Protein AF-A0A953NAJ1-F1 (afdb_monomer_lite)

Foldseek 3Di:
DDDDDDDDDDDDPDDDDDPDDDPPDDDPDPDDALVVQLVVLVVVLVVLLVDPLLVVLNVLHHSQLVPGDPCSLPFQDAADPSNLRSLVVSCVSNVVSVLSNLVSQLRPDVLSVVLSVCCVPPLVVQLVVLSVCRSVRVGGSNVSSVSSNVSVVVSVVSSVVSVVVVD

Sequence (167 aa):
MRALAILLVMLLSACAVPPGGSILNPAPAEEPSPLEAVIAVSKKIKSLCIEPEYATYFAKTFCTPSELSLAMMSDRTKITQAQKNALNAWAQAYDKLANEMNEALALTSAANKQMADYNKLVAFPAAQKNRLDLYQGNITWGVYNRKRKEISDGMAAESRRVVQQKI

Radius of gyration: 26.87 Å; chains: 1; bounding box: 98×52×50 Å

Structure (mmCIF, N/CA/C/O backbone):
data_AF-A0A953NAJ1-F1
#
_entry.id   AF-A0A953NAJ1-F1
#
loop_
_atom_site.group_PDB
_atom_site.id
_atom_site.type_symbol
_atom_site.label_atom_id
_atom_site.label_alt_id
_atom_site.label_comp_id
_atom_site.label_asym_id
_atom_site.label_entity_id
_atom_site.label_seq_id
_atom_site.pdbx_PDB_ins_code
_atom_site.Cartn_x
_atom_site.Cartn_y
_atom_site.Cartn_z
_atom_site.occupancy
_atom_site.B_iso_or_equiv
_atom_site.auth_seq_id
_atom_site.auth_comp_id
_atom_site.auth_asym_id
_atom_site.auth_atom_id
_atom_site.pdbx_PDB_model_num
ATOM 1 N N . MET A 1 1 ? 81.089 28.245 -14.271 1.00 33.59 1 MET A N 1
ATOM 2 C CA . MET A 1 1 ? 80.198 29.429 -14.248 1.00 33.59 1 MET A CA 1
ATOM 3 C C . MET A 1 1 ? 78.884 28.982 -14.879 1.00 33.59 1 MET A C 1
ATOM 5 O O . MET A 1 1 ? 78.948 28.454 -15.974 1.00 33.59 1 MET A O 1
ATOM 9 N N . ARG A 1 2 ? 77.819 28.765 -14.085 1.00 38.59 2 ARG A N 1
ATOM 10 C CA . ARG A 1 2 ? 76.663 29.684 -13.889 1.00 38.59 2 ARG A CA 1
ATOM 11 C C . ARG A 1 2 ? 76.023 30.067 -15.245 1.00 38.59 2 ARG A C 1
ATOM 13 O O . ARG A 1 2 ? 76.745 30.557 -16.093 1.00 38.59 2 ARG A O 1
ATOM 20 N N . ALA A 1 3 ? 74.729 29.892 -15.516 1.00 36.50 3 ALA A N 1
ATOM 21 C CA . ALA A 1 3 ? 73.576 30.052 -14.635 1.00 36.50 3 ALA A CA 1
ATOM 22 C C . ALA A 1 3 ? 72.308 29.338 -15.164 1.00 36.50 3 ALA A C 1
ATOM 24 O O . ALA A 1 3 ? 72.124 29.185 -16.368 1.00 36.50 3 ALA A O 1
ATOM 25 N N . LEU A 1 4 ? 71.430 28.972 -14.222 1.00 43.03 4 LEU A N 1
ATOM 26 C CA . LEU A 1 4 ? 69.983 28.806 -14.397 1.00 43.03 4 LEU A CA 1
ATOM 27 C C . LEU A 1 4 ? 69.334 30.165 -14.720 1.00 43.03 4 LEU A C 1
ATOM 29 O O . LEU A 1 4 ? 69.661 31.149 -14.058 1.00 43.03 4 LEU A O 1
ATOM 33 N N . ALA A 1 5 ? 68.326 30.181 -15.594 1.00 38.62 5 ALA A N 1
ATOM 34 C CA . ALA A 1 5 ? 67.227 31.144 -15.522 1.00 38.62 5 ALA A CA 1
ATOM 35 C C . ALA A 1 5 ? 65.958 30.546 -16.146 1.00 38.62 5 ALA A C 1
ATOM 37 O O . ALA A 1 5 ? 65.919 30.175 -17.315 1.00 38.62 5 ALA A O 1
ATOM 38 N N . ILE A 1 6 ? 64.946 30.429 -15.293 1.00 46.72 6 ILE A N 1
ATOM 39 C CA . ILE A 1 6 ? 63.582 29.969 -15.535 1.00 46.72 6 ILE A CA 1
ATOM 40 C C . ILE A 1 6 ? 62.850 31.006 -16.395 1.00 46.72 6 ILE A C 1
ATOM 42 O O . ILE A 1 6 ? 62.915 32.194 -16.086 1.00 46.72 6 ILE A O 1
ATOM 46 N N . LEU A 1 7 ? 62.085 30.567 -17.398 1.00 40.28 7 LEU A N 1
ATOM 47 C CA . LEU A 1 7 ? 61.014 31.387 -17.965 1.00 40.28 7 LEU A CA 1
ATOM 48 C C . LEU A 1 7 ? 59.705 30.597 -17.986 1.00 40.28 7 LEU A C 1
ATOM 50 O O . LEU A 1 7 ? 59.475 29.710 -18.803 1.00 40.28 7 LEU A O 1
ATOM 54 N N . LEU A 1 8 ? 58.877 30.939 -17.003 1.00 42.06 8 LEU A N 1
ATOM 55 C CA . LEU A 1 8 ? 57.483 30.569 -16.846 1.00 42.06 8 LEU A CA 1
ATOM 56 C C . LEU A 1 8 ? 56.671 31.387 -17.866 1.00 42.06 8 LEU A C 1
ATOM 58 O O . LEU A 1 8 ? 56.569 32.604 -17.721 1.00 42.06 8 LEU A O 1
ATOM 62 N N . VAL A 1 9 ? 56.104 30.751 -18.892 1.00 46.50 9 VAL A N 1
ATOM 63 C CA . VAL A 1 9 ? 55.127 31.397 -19.783 1.00 46.50 9 VAL A CA 1
ATOM 64 C C . VAL A 1 9 ? 53.748 30.846 -19.448 1.00 46.50 9 VAL A C 1
ATOM 66 O O . VAL A 1 9 ? 53.423 29.699 -19.744 1.00 46.50 9 VAL A O 1
ATOM 69 N N . MET A 1 10 ? 52.950 31.687 -18.793 1.00 44.69 10 MET A N 1
ATOM 70 C CA . MET A 1 10 ? 51.521 31.483 -18.595 1.00 44.69 10 MET A CA 1
ATOM 71 C C . MET A 1 10 ? 50.803 31.600 -19.942 1.00 44.69 10 MET A C 1
ATOM 73 O O . MET A 1 10 ? 50.678 32.697 -20.484 1.00 44.69 10 MET A O 1
ATOM 77 N N . LEU A 1 11 ? 50.307 30.482 -20.473 1.00 45.09 11 LEU A N 1
ATOM 78 C CA . LEU A 1 11 ? 49.352 30.483 -21.580 1.00 45.09 11 LEU A CA 1
ATOM 79 C C . LEU A 1 11 ? 47.933 30.407 -21.010 1.00 45.09 11 LEU A C 1
ATOM 81 O O . LEU A 1 11 ? 47.400 29.337 -20.723 1.00 45.09 11 LEU A O 1
ATOM 85 N N . LEU A 1 12 ? 47.340 31.590 -20.848 1.00 44.00 12 LEU A N 1
ATOM 86 C CA . LEU A 1 12 ? 45.901 31.798 -20.715 1.00 44.00 12 LEU A CA 1
ATOM 87 C C . LEU A 1 12 ? 45.205 31.226 -21.958 1.00 44.00 12 LEU A C 1
ATOM 89 O O . LEU A 1 12 ? 45.172 31.864 -23.008 1.00 44.00 12 LEU A O 1
ATOM 93 N N . SER A 1 13 ? 44.642 30.025 -21.844 1.00 47.69 13 SER A N 1
ATOM 94 C CA . SER A 1 13 ? 43.703 29.510 -22.842 1.00 47.69 13 SER A CA 1
ATOM 95 C C . SER A 1 13 ? 42.330 30.103 -22.548 1.00 47.69 13 SER A C 1
ATOM 97 O O . SER A 1 13 ? 41.548 29.561 -21.771 1.00 47.69 13 SER A O 1
ATOM 99 N N . ALA A 1 14 ? 42.079 31.276 -23.126 1.00 44.44 14 ALA A N 1
ATOM 100 C CA . ALA A 1 14 ? 40.758 31.873 -23.194 1.00 44.44 14 ALA A CA 1
ATOM 101 C C . ALA A 1 14 ? 39.839 30.964 -24.026 1.00 44.44 14 ALA A C 1
ATOM 103 O O . ALA A 1 14 ? 40.134 30.666 -25.184 1.00 44.44 14 ALA A O 1
ATOM 104 N N . CYS A 1 15 ? 38.720 30.532 -23.445 1.00 48.09 15 CYS A N 1
ATOM 105 C CA . CYS A 1 15 ? 37.629 29.932 -24.201 1.00 48.09 15 CYS A CA 1
ATOM 106 C C . CYS A 1 15 ? 37.107 30.972 -25.202 1.00 48.09 15 CYS A C 1
ATOM 108 O O . CYS A 1 15 ? 36.565 32.004 -24.807 1.00 48.09 15 CYS A O 1
ATOM 110 N N . ALA A 1 16 ? 37.278 30.710 -26.495 1.00 47.09 16 ALA A N 1
ATOM 111 C CA . ALA A 1 16 ? 36.644 31.486 -27.547 1.00 47.09 16 ALA A CA 1
ATOM 112 C C . ALA A 1 16 ? 35.123 31.255 -27.491 1.00 47.09 16 ALA A C 1
ATOM 114 O O . ALA A 1 16 ? 34.643 30.170 -27.813 1.00 47.09 16 ALA A O 1
ATOM 115 N N . VAL A 1 17 ? 34.368 32.269 -27.065 1.00 47.97 17 VAL A N 1
ATOM 116 C CA . VAL A 1 17 ? 32.907 32.308 -27.209 1.00 47.97 17 VAL A CA 1
ATOM 117 C C . VAL A 1 17 ? 32.599 32.909 -28.586 1.00 47.97 17 VAL A C 1
ATOM 119 O O . VAL A 1 17 ? 33.013 34.041 -28.844 1.00 47.97 17 VAL A O 1
ATOM 122 N N . PRO A 1 18 ? 31.906 32.197 -29.492 1.00 46.81 18 PRO A N 1
ATOM 123 C CA . PRO A 1 18 ? 31.464 32.781 -30.752 1.00 46.81 18 PRO A CA 1
ATOM 124 C C . PRO A 1 18 ? 30.383 33.851 -30.495 1.00 46.81 18 PRO A C 1
ATOM 126 O O . PRO A 1 18 ? 29.495 33.639 -29.663 1.00 46.81 18 PRO A O 1
ATOM 129 N N . PRO A 1 19 ? 30.412 34.999 -31.195 1.00 47.06 19 PRO A N 1
ATOM 130 C CA . PRO A 1 19 ? 29.395 36.031 -31.045 1.00 47.06 19 PRO A CA 1
ATOM 131 C C . PRO A 1 19 ? 28.128 35.600 -31.795 1.00 47.06 19 PRO A C 1
ATOM 133 O O . PRO A 1 19 ? 28.117 35.569 -33.023 1.00 47.06 19 PRO A O 1
ATOM 136 N N . GLY A 1 20 ? 27.060 35.245 -31.072 1.00 49.03 20 GLY A N 1
ATOM 137 C CA . GLY A 1 20 ? 25.766 34.975 -31.717 1.00 49.03 20 GLY A CA 1
ATOM 138 C C . GLY A 1 20 ? 24.712 34.161 -30.960 1.00 49.03 20 GLY A C 1
ATOM 139 O O . GLY A 1 20 ? 23.714 33.800 -31.572 1.00 49.03 20 GLY A O 1
ATOM 140 N N . GLY A 1 21 ? 24.880 33.852 -29.670 1.00 41.97 21 GLY A N 1
ATOM 141 C CA . GLY A 1 21 ? 23.862 33.136 -28.888 1.00 41.97 21 GLY A CA 1
ATOM 142 C C . GLY A 1 21 ? 23.127 34.055 -27.916 1.00 41.97 21 GLY A C 1
ATOM 143 O O . GLY A 1 21 ? 23.720 34.509 -26.941 1.00 41.97 21 GLY A O 1
ATOM 144 N N . SER A 1 22 ? 21.844 34.322 -28.160 1.00 43.16 22 SER A N 1
ATOM 145 C CA . SER A 1 22 ? 20.950 35.001 -27.213 1.00 43.16 22 SER A CA 1
ATOM 146 C C . SER A 1 22 ? 20.992 34.351 -25.824 1.00 43.16 22 SER A C 1
ATOM 148 O O . SER A 1 22 ? 20.668 33.175 -25.675 1.00 43.16 22 SER A O 1
ATOM 150 N N . ILE A 1 23 ? 21.309 35.137 -24.790 1.00 54.09 23 ILE A N 1
ATOM 151 C CA . ILE A 1 23 ? 21.269 34.752 -23.363 1.00 54.09 23 ILE A CA 1
ATOM 152 C C . ILE A 1 23 ? 19.824 34.829 -22.828 1.00 54.09 23 ILE A C 1
ATOM 154 O O . ILE A 1 23 ? 19.558 35.417 -21.787 1.00 54.09 23 ILE A O 1
ATOM 158 N N . LEU A 1 24 ? 18.850 34.308 -23.574 1.00 54.28 24 LEU A N 1
ATOM 159 C CA . LEU A 1 24 ? 17.436 34.340 -23.191 1.00 54.28 24 LEU A CA 1
ATOM 160 C C . LEU A 1 24 ? 16.720 33.102 -23.726 1.00 54.28 24 LEU A C 1
ATOM 162 O O . LEU A 1 24 ? 15.865 33.199 -24.594 1.00 54.28 24 LEU A O 1
ATOM 166 N N . ASN A 1 25 ? 17.113 31.935 -23.227 1.00 51.88 25 ASN A N 1
ATOM 167 C CA . ASN A 1 25 ? 16.213 30.804 -23.035 1.00 51.88 25 ASN A CA 1
ATOM 168 C C . ASN A 1 25 ? 16.867 29.875 -22.003 1.00 51.88 25 ASN A C 1
ATOM 170 O O . ASN A 1 25 ? 17.962 29.374 -22.271 1.00 51.88 25 ASN A O 1
ATOM 174 N N . PRO A 1 26 ? 16.258 29.644 -20.824 1.00 55.09 26 PRO A N 1
ATOM 175 C CA . PRO A 1 26 ? 16.651 28.492 -20.030 1.00 55.09 26 PRO A CA 1
ATOM 176 C C . PRO A 1 26 ? 16.470 27.255 -20.912 1.00 55.09 26 PRO A C 1
ATOM 178 O O . PRO A 1 26 ? 15.460 27.138 -21.612 1.00 55.09 26 PRO A O 1
ATOM 181 N N . ALA A 1 27 ? 17.467 26.367 -20.924 1.00 53.66 27 ALA A N 1
ATOM 182 C CA . ALA A 1 27 ? 17.328 25.066 -21.565 1.00 53.66 27 ALA A CA 1
ATOM 183 C C . ALA A 1 27 ? 16.002 24.429 -21.100 1.00 53.66 27 ALA A C 1
ATOM 185 O O . ALA A 1 27 ? 15.664 24.580 -19.917 1.00 53.66 27 ALA A O 1
ATOM 186 N N . PRO A 1 28 ? 15.232 23.768 -21.986 1.00 56.59 28 PRO A N 1
ATOM 187 C CA . PRO A 1 28 ? 14.062 23.013 -21.557 1.00 56.59 28 PRO A CA 1
ATOM 188 C C . PRO A 1 28 ? 14.491 22.111 -20.404 1.00 56.59 28 PRO A C 1
ATOM 190 O O . PRO A 1 28 ? 15.514 21.437 -20.520 1.00 56.59 28 PRO A O 1
ATOM 193 N N . ALA A 1 29 ? 13.776 22.156 -19.279 1.00 62.38 29 ALA A N 1
ATOM 194 C CA . ALA A 1 29 ? 14.059 21.247 -18.179 1.00 62.38 29 ALA A CA 1
ATOM 195 C C . ALA A 1 29 ? 14.003 19.820 -18.742 1.00 62.38 29 ALA A C 1
ATOM 197 O O . ALA A 1 29 ? 12.959 19.418 -19.257 1.00 62.38 29 ALA A O 1
ATOM 198 N N . GLU A 1 30 ? 15.129 19.100 -18.726 1.00 69.19 30 GLU A N 1
ATOM 199 C CA . GLU A 1 30 ? 15.146 17.698 -19.137 1.00 69.19 30 GLU A CA 1
ATOM 200 C C . GLU A 1 30 ? 14.135 16.940 -18.273 1.00 69.19 30 GLU A C 1
ATOM 202 O O . GLU A 1 30 ? 14.127 17.077 -17.044 1.00 69.19 30 GLU A O 1
ATOM 207 N N . GLU A 1 31 ? 13.238 16.184 -18.910 1.00 75.44 31 GLU A N 1
ATOM 208 C CA . GLU A 1 31 ? 12.327 15.328 -18.159 1.00 75.44 31 GLU A CA 1
ATOM 209 C C . GLU A 1 31 ? 13.139 14.289 -17.370 1.00 75.44 31 GLU A C 1
ATOM 211 O O . GLU A 1 31 ? 14.114 13.744 -17.898 1.00 75.44 31 GLU A O 1
ATOM 216 N N . PRO A 1 32 ? 12.767 14.003 -16.109 1.00 83.00 32 PRO A N 1
ATOM 217 C CA . PRO A 1 32 ? 13.502 13.051 -15.289 1.00 83.00 32 PRO A CA 1
ATOM 218 C C . PRO A 1 32 ? 13.511 11.672 -15.952 1.00 83.00 32 PRO A C 1
ATOM 220 O O . PRO A 1 32 ? 12.500 11.225 -16.501 1.00 83.00 32 PRO A O 1
ATOM 223 N N . SER A 1 33 ? 14.629 10.952 -15.844 1.00 93.44 33 SER A N 1
ATOM 224 C CA . SER A 1 33 ? 14.690 9.569 -16.314 1.00 93.44 33 SER A CA 1
ATOM 225 C C . SER A 1 33 ? 13.635 8.706 -15.601 1.00 93.44 33 SER A C 1
ATOM 227 O O . SER A 1 33 ? 13.264 8.988 -14.454 1.00 93.44 33 SER A O 1
ATOM 229 N N . PRO A 1 34 ? 13.178 7.592 -16.203 1.00 94.19 34 PRO A N 1
ATOM 230 C CA . PRO A 1 34 ? 12.209 6.711 -15.551 1.00 94.19 34 PRO A CA 1
ATOM 231 C C . PRO A 1 34 ? 12.626 6.233 -14.153 1.00 94.19 34 PRO A C 1
ATOM 233 O O . PRO A 1 34 ? 11.789 6.093 -13.262 1.00 94.19 34 PRO A O 1
ATOM 236 N N . LEU A 1 35 ? 13.927 6.012 -13.930 1.00 94.31 35 LEU A N 1
ATOM 237 C CA . LEU A 1 35 ? 14.447 5.624 -12.619 1.00 94.31 35 LEU A CA 1
ATOM 238 C C . LEU A 1 35 ? 14.352 6.772 -11.602 1.00 94.31 35 LEU A C 1
ATOM 240 O O . LEU A 1 35 ? 13.956 6.550 -10.457 1.00 94.31 35 LEU A O 1
ATOM 244 N N . GLU A 1 36 ? 14.682 7.998 -12.007 1.00 96.06 36 GLU A N 1
ATOM 245 C CA . GLU A 1 36 ? 14.533 9.181 -11.155 1.00 96.06 36 GLU A CA 1
ATOM 246 C C . GLU A 1 36 ? 13.064 9.448 -10.824 1.00 96.06 36 GLU A C 1
ATOM 248 O O . GLU A 1 36 ? 12.750 9.755 -9.672 1.00 96.06 36 GLU A O 1
ATOM 253 N N . ALA A 1 37 ? 12.158 9.240 -11.784 1.00 95.88 37 ALA A N 1
ATOM 254 C CA . ALA A 1 37 ? 10.719 9.317 -11.561 1.00 95.88 37 ALA A CA 1
ATOM 255 C C . ALA A 1 37 ? 10.257 8.295 -10.506 1.00 95.88 37 ALA A C 1
ATOM 257 O O . ALA A 1 37 ? 9.594 8.672 -9.537 1.00 95.88 37 ALA A O 1
ATOM 258 N N . VAL A 1 38 ? 10.684 7.029 -10.609 1.00 96.75 38 VAL A N 1
ATOM 259 C CA . VAL A 1 38 ? 10.420 5.994 -9.588 1.00 96.75 38 VAL A CA 1
ATOM 260 C C . VAL A 1 38 ? 10.922 6.433 -8.207 1.00 96.75 38 VAL A C 1
ATOM 262 O O . VAL A 1 38 ? 10.188 6.359 -7.218 1.00 96.75 38 VAL A O 1
ATOM 265 N N . ILE A 1 39 ? 12.156 6.933 -8.110 1.00 96.81 39 ILE A N 1
ATOM 266 C CA . ILE A 1 39 ? 12.738 7.381 -6.834 1.00 96.81 39 ILE A CA 1
ATOM 267 C C . ILE A 1 39 ? 11.950 8.563 -6.254 1.00 96.81 39 ILE A C 1
ATOM 269 O O . ILE A 1 39 ? 11.658 8.584 -5.054 1.00 96.81 39 ILE A O 1
ATOM 273 N N . ALA A 1 40 ? 11.587 9.541 -7.084 1.00 96.81 40 ALA A N 1
ATOM 274 C CA . ALA A 1 40 ? 10.839 10.719 -6.667 1.00 96.81 40 ALA A CA 1
ATOM 275 C C . ALA A 1 40 ? 9.438 10.349 -6.162 1.00 96.81 40 ALA A C 1
ATOM 277 O O . ALA A 1 40 ? 9.044 10.771 -5.072 1.00 96.81 40 ALA A O 1
ATOM 278 N N . VAL A 1 41 ? 8.705 9.513 -6.900 1.00 96.94 41 VAL A N 1
ATOM 279 C CA . VAL A 1 41 ? 7.367 9.063 -6.496 1.00 96.94 41 VAL A CA 1
ATOM 280 C C . VAL A 1 41 ? 7.435 8.187 -5.240 1.00 96.94 41 VAL A C 1
ATOM 282 O O . VAL A 1 41 ? 6.605 8.341 -4.347 1.00 96.94 41 VAL A O 1
ATOM 285 N N . SER A 1 42 ? 8.468 7.347 -5.090 1.00 95.81 42 SER A N 1
ATOM 286 C CA . SER A 1 42 ? 8.695 6.555 -3.866 1.00 95.81 42 SER A CA 1
ATOM 287 C C . SER A 1 42 ? 8.793 7.445 -2.625 1.00 95.81 42 SER A C 1
ATOM 289 O O . SER A 1 42 ? 8.179 7.159 -1.595 1.00 95.81 42 SER A O 1
ATOM 291 N N . LYS A 1 43 ? 9.528 8.562 -2.724 1.00 96.75 43 LYS A N 1
ATOM 292 C CA . LYS A 1 43 ? 9.650 9.542 -1.634 1.00 96.75 43 LYS A CA 1
ATOM 293 C C . LYS A 1 43 ? 8.307 10.194 -1.304 1.00 96.75 43 LYS A C 1
ATOM 295 O O . LYS A 1 43 ? 7.975 10.278 -0.125 1.00 96.75 43 LYS A O 1
ATOM 300 N N . LYS A 1 44 ? 7.520 10.581 -2.316 1.00 97.31 44 LYS A N 1
ATOM 301 C CA . LYS A 1 44 ? 6.169 11.145 -2.122 1.00 97.31 44 LYS A CA 1
ATOM 302 C C . LYS A 1 44 ? 5.230 10.153 -1.428 1.00 97.31 44 LYS A C 1
ATOM 304 O O . LYS A 1 44 ? 4.528 10.512 -0.494 1.00 97.31 44 LYS A O 1
ATOM 309 N N . ILE A 1 45 ? 5.244 8.882 -1.833 1.00 95.81 45 ILE A N 1
ATOM 310 C CA . ILE A 1 45 ? 4.429 7.843 -1.183 1.00 95.81 45 ILE A CA 1
ATOM 311 C C . ILE A 1 45 ? 4.816 7.693 0.292 1.00 95.81 45 ILE A C 1
ATOM 313 O O . ILE A 1 45 ? 3.941 7.602 1.151 1.00 95.81 45 ILE A O 1
ATOM 317 N N . LYS A 1 46 ? 6.120 7.686 0.597 1.00 94.62 46 LYS A N 1
ATOM 318 C CA . LYS A 1 46 ? 6.605 7.606 1.981 1.00 94.62 46 LYS A CA 1
ATOM 319 C C . LYS A 1 46 ? 6.212 8.831 2.804 1.00 94.62 46 LYS A C 1
ATOM 321 O O . LYS A 1 46 ? 5.878 8.663 3.973 1.00 94.62 46 LYS A O 1
ATOM 326 N N . SER A 1 47 ? 6.222 10.031 2.218 1.00 96.50 47 SER A N 1
ATOM 327 C CA . SER A 1 47 ? 5.839 11.247 2.942 1.00 96.50 47 SER A CA 1
ATOM 328 C C . SER A 1 47 ? 4.358 11.257 3.310 1.00 96.50 47 SER A C 1
ATOM 330 O O . SER A 1 47 ? 4.043 11.664 4.421 1.00 96.50 47 SER A O 1
ATOM 332 N N . LEU A 1 48 ? 3.467 10.694 2.475 1.00 95.94 48 LEU A N 1
ATOM 333 C CA . LEU A 1 48 ? 2.050 10.543 2.844 1.00 95.94 48 LEU A CA 1
ATOM 334 C C . LEU A 1 48 ? 1.885 9.849 4.203 1.00 95.94 48 LEU A C 1
ATOM 336 O O . LEU A 1 48 ? 0.983 10.168 4.961 1.00 95.94 48 LEU A O 1
ATOM 340 N N . CYS A 1 49 ? 2.759 8.910 4.555 1.00 94.94 49 CYS A N 1
ATOM 341 C CA . CYS A 1 49 ? 2.610 8.151 5.791 1.00 94.94 49 CYS A CA 1
ATOM 342 C C . CYS A 1 49 ? 2.837 8.948 7.085 1.00 94.94 49 CYS A C 1
ATOM 344 O O . CYS A 1 49 ? 2.479 8.460 8.156 1.00 94.94 49 CYS A O 1
ATOM 346 N N . ILE A 1 50 ? 3.426 10.142 6.997 1.00 96.12 50 ILE A N 1
ATOM 347 C CA . ILE A 1 50 ? 3.698 11.017 8.146 1.00 96.12 50 ILE A CA 1
ATOM 348 C C . ILE A 1 50 ? 2.848 12.292 8.135 1.00 96.12 50 ILE A C 1
ATOM 350 O O . ILE A 1 50 ? 2.985 13.117 9.036 1.00 96.12 50 ILE A O 1
ATOM 354 N N . GLU A 1 51 ? 1.967 12.455 7.144 1.00 97.69 51 GLU A N 1
ATOM 355 C CA . GLU A 1 51 ? 1.100 13.628 7.057 1.00 97.69 51 GLU A CA 1
ATOM 356 C C . GLU A 1 51 ? 0.091 13.652 8.220 1.00 97.69 51 GLU A C 1
ATOM 358 O O . GLU A 1 51 ? -0.606 12.652 8.451 1.00 97.69 51 GLU A O 1
ATOM 363 N N . PRO A 1 52 ? -0.051 14.785 8.941 1.00 97.31 52 PRO A N 1
ATOM 364 C CA . PRO A 1 52 ? -0.965 14.892 10.080 1.00 97.31 52 PRO A CA 1
ATOM 365 C C . PRO A 1 52 ? -2.419 14.546 9.738 1.00 97.31 52 PRO A C 1
ATOM 367 O O . PRO A 1 52 ? -3.127 13.967 10.563 1.00 97.31 52 PRO A O 1
ATOM 370 N N . GLU A 1 53 ? -2.850 14.843 8.509 1.00 97.44 53 GLU A N 1
ATOM 371 C CA . GLU A 1 53 ? -4.193 14.536 8.002 1.00 97.44 53 GLU A CA 1
ATOM 372 C C . GLU A 1 53 ? -4.516 13.031 8.065 1.00 97.44 53 GLU A C 1
ATOM 374 O O . GLU A 1 53 ? -5.660 12.638 8.308 1.00 97.44 53 GLU A O 1
ATOM 379 N N . TYR A 1 54 ? -3.506 12.167 7.915 1.00 98.19 54 TYR A N 1
ATOM 380 C CA . TYR A 1 54 ? -3.680 10.713 7.872 1.00 98.19 54 TYR A CA 1
ATOM 381 C C . TYR A 1 54 ? -3.262 10.020 9.174 1.00 98.19 54 TYR A C 1
ATOM 383 O O . TYR A 1 54 ? -3.339 8.792 9.278 1.00 98.19 54 TYR A O 1
ATOM 391 N N . ALA A 1 55 ? -2.865 10.783 10.198 1.00 97.56 55 ALA A N 1
ATOM 392 C CA . ALA A 1 55 ? -2.305 10.250 11.440 1.00 97.56 55 ALA A CA 1
ATOM 393 C C . ALA A 1 55 ? -3.234 9.240 12.136 1.00 97.56 55 ALA A C 1
ATOM 395 O O . ALA A 1 55 ? -2.781 8.210 12.631 1.00 97.56 55 ALA A O 1
ATOM 396 N N . THR A 1 56 ? -4.550 9.476 12.133 1.00 97.62 56 THR A N 1
ATOM 397 C CA . THR A 1 56 ? -5.512 8.555 12.770 1.00 97.62 56 THR A CA 1
ATOM 398 C C . THR A 1 56 ? -5.637 7.212 12.046 1.00 97.62 56 THR A C 1
ATOM 400 O O . THR A 1 56 ? -5.922 6.201 12.690 1.00 97.62 56 THR A O 1
ATOM 403 N N . TYR A 1 57 ? -5.394 7.178 10.732 1.00 98.12 57 TYR A N 1
ATOM 404 C CA . TYR A 1 57 ? -5.298 5.946 9.950 1.00 98.12 57 TYR A CA 1
ATOM 405 C C . TYR A 1 57 ? -3.982 5.213 10.268 1.00 98.12 57 TYR A C 1
ATOM 407 O O . TYR A 1 57 ? -4.006 4.033 10.624 1.00 98.12 57 TYR A O 1
ATOM 415 N N . PHE A 1 58 ? -2.847 5.921 10.258 1.00 97.81 58 PHE A N 1
ATOM 416 C CA . PHE A 1 58 ? -1.529 5.336 10.550 1.00 97.81 58 PHE A CA 1
ATOM 417 C C . PHE A 1 58 ? -1.295 4.982 12.027 1.00 97.81 58 PHE A C 1
ATOM 419 O O . PHE A 1 58 ? -0.431 4.170 12.343 1.00 97.81 58 PHE A O 1
ATOM 426 N N . ALA A 1 59 ? -2.135 5.454 12.948 1.00 96.38 59 ALA A N 1
ATOM 427 C CA . ALA A 1 59 ? -2.150 4.959 14.325 1.00 96.38 59 ALA A CA 1
ATOM 428 C C . ALA A 1 59 ? -2.504 3.458 14.423 1.00 96.38 59 ALA A C 1
ATOM 430 O O . ALA A 1 59 ? -2.232 2.815 15.436 1.00 96.38 59 ALA A O 1
ATOM 431 N N . LYS A 1 60 ? -3.132 2.887 13.386 1.00 98.19 60 LYS A N 1
ATOM 432 C CA . LYS A 1 60 ? -3.611 1.495 13.363 1.00 98.19 60 LYS A CA 1
ATOM 433 C C . LYS A 1 60 ? -2.798 0.588 12.442 1.00 98.19 60 LYS A C 1
ATOM 435 O O . LYS A 1 60 ? -3.041 -0.620 12.393 1.00 98.19 60 LYS A O 1
ATOM 440 N N . THR A 1 61 ? -1.858 1.156 11.692 1.00 97.94 61 THR A N 1
ATOM 441 C CA . THR A 1 61 ? -1.093 0.425 10.689 1.00 97.94 61 THR A CA 1
ATOM 442 C C . THR A 1 61 ? 0.189 1.156 10.309 1.00 97.94 61 THR A C 1
ATOM 444 O O . THR A 1 61 ? 0.226 2.377 10.287 1.00 97.94 61 THR A O 1
ATOM 447 N N . PHE A 1 62 ? 1.221 0.423 9.893 1.00 96.50 62 PHE A N 1
ATOM 448 C CA . PHE A 1 62 ? 2.441 1.035 9.362 1.00 96.50 62 PHE A CA 1
ATOM 449 C C . PHE A 1 62 ? 2.372 1.345 7.868 1.00 96.50 62 PHE A C 1
ATOM 451 O O . PHE A 1 62 ? 1.549 0.793 7.126 1.00 96.50 62 PHE A O 1
ATOM 458 N N . CYS A 1 63 ? 3.255 2.247 7.433 1.00 94.25 63 CYS A N 1
ATOM 459 C CA . CYS A 1 63 ? 3.442 2.587 6.026 1.00 94.25 63 CYS A CA 1
ATOM 460 C C . CYS A 1 63 ? 3.846 1.344 5.226 1.00 94.25 63 CYS A C 1
ATOM 462 O O . CYS A 1 63 ? 3.175 0.985 4.257 1.00 94.25 63 CYS A O 1
ATOM 464 N N . THR A 1 64 ? 4.866 0.625 5.704 1.00 94.75 64 THR A N 1
ATOM 465 C CA . THR A 1 64 ? 5.368 -0.608 5.096 1.00 94.75 64 THR A CA 1
ATOM 466 C C . THR A 1 64 ? 4.641 -1.828 5.674 1.00 94.75 64 THR A C 1
ATOM 468 O O . THR A 1 64 ? 4.742 -2.088 6.874 1.00 94.75 64 THR A O 1
ATOM 471 N N . PRO A 1 65 ? 3.931 -2.635 4.862 1.00 95.19 65 PRO A N 1
ATOM 472 C CA . PRO A 1 65 ? 3.232 -3.818 5.371 1.00 95.19 65 PRO A CA 1
ATOM 473 C C . PRO A 1 65 ? 4.149 -4.882 5.994 1.00 95.19 65 PRO A C 1
ATOM 475 O O . PRO A 1 65 ? 3.711 -5.622 6.870 1.00 95.19 65 PRO A O 1
ATOM 478 N N . SER A 1 66 ? 5.415 -4.968 5.571 1.00 92.38 66 SER A N 1
ATOM 479 C CA . SER A 1 66 ? 6.387 -5.920 6.129 1.00 92.38 66 SER A CA 1
ATOM 480 C C . SER A 1 66 ? 6.767 -5.625 7.581 1.00 92.38 66 SER A C 1
ATOM 482 O O . SER A 1 66 ? 7.269 -6.512 8.260 1.00 92.38 66 SER A O 1
ATOM 484 N N . GLU A 1 67 ? 6.523 -4.403 8.056 1.00 94.50 67 GLU A N 1
ATOM 485 C CA . GLU A 1 67 ? 6.864 -3.952 9.409 1.00 94.50 67 GLU A CA 1
ATOM 486 C C . GLU A 1 67 ? 5.698 -4.138 10.396 1.00 94.50 67 GLU A C 1
ATOM 488 O O . GLU A 1 67 ? 5.839 -3.853 11.584 1.00 94.50 67 GLU A O 1
ATOM 493 N N . LEU A 1 68 ? 4.530 -4.596 9.925 1.00 97.06 68 LEU A N 1
ATOM 494 C CA . LEU A 1 68 ? 3.336 -4.745 10.755 1.00 97.06 68 LEU A CA 1
ATOM 495 C C . LEU A 1 68 ? 3.591 -5.646 11.967 1.00 97.06 68 LEU A C 1
ATOM 497 O O . LEU A 1 68 ? 3.999 -6.801 11.840 1.00 97.06 68 LEU A O 1
ATOM 501 N N . SER A 1 69 ? 3.275 -5.126 13.154 1.00 97.12 69 SER A N 1
ATOM 502 C CA . SER A 1 69 ? 3.412 -5.871 14.402 1.00 97.12 69 SER A CA 1
ATOM 503 C C . SER A 1 69 ? 2.308 -6.917 14.574 1.00 97.12 69 SER A C 1
ATOM 505 O O . SER A 1 69 ? 1.203 -6.801 14.031 1.00 97.12 69 SER A O 1
ATOM 507 N N . LEU A 1 70 ? 2.573 -7.923 15.413 1.00 97.50 70 LEU A N 1
ATOM 508 C CA . LEU A 1 70 ? 1.571 -8.925 15.781 1.00 97.50 70 LEU A CA 1
ATOM 509 C C . LEU A 1 70 ? 0.328 -8.292 16.426 1.00 97.50 70 LEU A C 1
ATOM 511 O O . LEU A 1 70 ? -0.790 -8.733 16.155 1.00 97.50 70 LEU A O 1
ATOM 515 N N . ALA A 1 71 ? 0.509 -7.241 17.232 1.00 98.12 71 ALA A N 1
ATOM 516 C CA . ALA A 1 71 ? -0.593 -6.508 17.849 1.00 98.12 71 ALA A CA 1
ATOM 517 C C . ALA A 1 71 ? -1.502 -5.866 16.788 1.00 98.12 71 ALA A C 1
ATOM 519 O O . ALA A 1 71 ? -2.713 -6.070 16.814 1.00 98.12 71 ALA A O 1
ATOM 520 N N . MET A 1 72 ? -0.921 -5.181 15.795 1.00 98.38 72 MET A N 1
ATOM 521 C CA . MET A 1 72 ? -1.674 -4.586 14.681 1.00 98.38 72 MET A CA 1
ATOM 522 C C . MET A 1 72 ? -2.391 -5.638 13.831 1.00 98.38 72 MET A C 1
ATOM 524 O O . MET A 1 72 ? -3.513 -5.414 13.379 1.00 98.38 72 MET A O 1
ATOM 528 N N . MET A 1 73 ? -1.765 -6.796 13.615 1.00 98.44 73 MET A N 1
ATOM 529 C CA . MET A 1 73 ? -2.368 -7.911 12.878 1.00 98.44 73 MET A CA 1
ATOM 530 C C . MET A 1 73 ? -3.431 -8.670 13.680 1.00 98.44 73 MET A C 1
ATOM 532 O O . MET A 1 73 ? -4.233 -9.387 13.084 1.00 98.44 73 MET A O 1
ATOM 536 N N . SER A 1 74 ? -3.479 -8.508 15.003 1.00 98.50 74 SER A N 1
ATOM 537 C CA . SER A 1 74 ? -4.463 -9.153 15.888 1.00 98.50 74 SER A CA 1
ATOM 538 C C . SER A 1 74 ? -5.592 -8.215 16.312 1.00 98.50 74 SER A C 1
ATOM 540 O O . SER A 1 74 ? -6.482 -8.615 17.062 1.00 98.50 74 SER A O 1
ATOM 542 N N . ASP A 1 75 ? -5.581 -6.978 15.819 1.00 98.62 75 ASP A N 1
ATOM 543 C CA . ASP A 1 75 ? -6.531 -5.944 16.190 1.00 98.62 75 ASP A CA 1
ATOM 544 C C . ASP A 1 75 ? -7.972 -6.304 15.778 1.00 98.62 75 ASP A C 1
ATOM 546 O O . ASP A 1 75 ? -8.305 -6.507 14.603 1.00 98.62 75 ASP A O 1
ATOM 550 N N . ARG A 1 76 ? -8.858 -6.403 16.769 1.00 98.56 76 ARG A N 1
ATOM 551 C CA . ARG A 1 76 ? -10.268 -6.759 16.563 1.00 98.56 76 ARG A CA 1
ATOM 552 C C . ARG A 1 76 ? -11.178 -5.541 16.431 1.00 98.56 76 ARG A C 1
ATOM 554 O O . ARG A 1 76 ? -12.367 -5.719 16.179 1.00 98.56 76 ARG A O 1
ATOM 561 N N . THR A 1 77 ? -10.663 -4.318 16.569 1.00 98.69 77 THR A N 1
ATOM 562 C CA . THR A 1 77 ? -11.503 -3.124 16.478 1.00 98.69 77 THR A CA 1
ATOM 563 C C . THR A 1 77 ? -11.965 -2.896 15.039 1.00 98.69 77 THR A C 1
ATOM 565 O O . THR A 1 77 ? -11.245 -3.154 14.068 1.00 98.69 77 THR A O 1
ATOM 568 N N . LYS A 1 78 ? -13.189 -2.386 14.897 1.00 98.56 78 LYS A N 1
ATOM 569 C CA . LYS A 1 78 ? -13.710 -1.870 13.627 1.00 98.56 78 LYS A CA 1
ATOM 570 C C . LYS A 1 78 ? -13.175 -0.460 13.370 1.00 98.56 78 LYS A C 1
ATOM 572 O O . LYS A 1 78 ? -12.681 0.195 14.289 1.00 98.56 78 LYS A O 1
ATOM 577 N N . ILE A 1 79 ? -13.239 -0.021 12.114 1.00 98.62 79 ILE A N 1
ATOM 578 C CA . ILE A 1 79 ? -12.837 1.334 11.736 1.00 98.62 79 ILE A CA 1
ATOM 579 C C . ILE A 1 79 ? -13.826 2.363 12.312 1.00 98.62 79 ILE A C 1
ATOM 581 O O . ILE A 1 79 ? -15.040 2.159 12.269 1.00 98.62 79 ILE A O 1
ATOM 585 N N . THR A 1 80 ? -13.318 3.471 12.847 1.00 98.62 80 THR A N 1
ATOM 586 C CA . THR A 1 80 ? -14.140 4.599 13.318 1.00 98.62 80 THR A CA 1
ATOM 587 C C . THR A 1 80 ? -14.412 5.597 12.191 1.00 98.62 80 THR A C 1
ATOM 589 O O . THR A 1 80 ? -13.735 5.581 11.165 1.00 98.62 80 THR A O 1
ATOM 592 N N . GLN A 1 81 ? -15.366 6.518 12.369 1.00 98.44 81 GLN A N 1
ATOM 593 C CA . GLN A 1 81 ? -15.651 7.528 11.341 1.00 98.44 81 GLN A CA 1
ATOM 594 C C . GLN A 1 81 ? -14.443 8.438 11.049 1.00 98.44 81 GLN A C 1
ATOM 596 O O . GLN A 1 81 ? -14.149 8.706 9.888 1.00 98.44 81 GLN A O 1
ATOM 601 N N . ALA A 1 82 ? -13.697 8.852 12.078 1.00 98.19 82 ALA A N 1
ATOM 602 C CA . ALA A 1 82 ? -12.477 9.642 11.898 1.00 98.19 82 ALA A CA 1
ATOM 603 C C . ALA A 1 82 ? -11.428 8.887 11.061 1.00 98.19 82 ALA A C 1
ATOM 605 O O . ALA A 1 82 ? -10.852 9.441 10.128 1.00 98.19 82 ALA A O 1
ATOM 606 N N . GLN A 1 83 ? -11.248 7.591 11.333 1.00 98.75 83 GLN A N 1
ATOM 607 C CA . GLN A 1 83 ? -10.344 6.735 10.566 1.00 98.75 83 GLN A CA 1
ATOM 608 C C . GLN A 1 83 ? -10.822 6.522 9.125 1.00 98.75 83 GLN A C 1
ATOM 610 O O . GLN A 1 83 ? -9.990 6.473 8.226 1.00 98.75 83 GLN A O 1
ATOM 615 N N . LYS A 1 84 ? -12.137 6.411 8.879 1.00 98.69 84 LYS A N 1
ATOM 616 C CA . LYS A 1 84 ? -12.699 6.322 7.518 1.00 98.69 84 LYS A CA 1
ATOM 617 C C . LYS A 1 84 ? -12.366 7.560 6.695 1.00 98.69 84 LYS A C 1
ATOM 619 O O . LYS A 1 84 ? -11.972 7.424 5.540 1.00 98.69 84 LYS A O 1
ATOM 624 N N . ASN A 1 85 ? -12.505 8.744 7.291 1.00 98.38 85 ASN A N 1
ATOM 625 C CA . ASN A 1 85 ? -12.191 10.006 6.626 1.00 98.38 85 ASN A CA 1
ATOM 626 C C . ASN A 1 85 ? -10.699 10.064 6.257 1.00 98.38 85 ASN A C 1
ATOM 628 O O . ASN A 1 85 ? -10.373 10.294 5.095 1.00 98.38 85 ASN A O 1
ATOM 632 N N . ALA A 1 86 ? -9.812 9.746 7.210 1.00 98.56 86 ALA A N 1
ATOM 633 C CA . ALA A 1 86 ? -8.367 9.694 6.979 1.00 98.56 86 ALA A CA 1
ATOM 634 C C . ALA A 1 86 ? -7.965 8.636 5.934 1.00 98.56 86 ALA A C 1
ATOM 636 O O . ALA A 1 86 ? -7.165 8.921 5.047 1.00 98.56 86 ALA A O 1
ATOM 637 N N . LEU A 1 87 ? -8.549 7.432 5.991 1.00 98.50 87 LEU A N 1
ATOM 638 C CA . LEU A 1 87 ? -8.323 6.367 5.009 1.00 98.50 87 LEU A CA 1
ATOM 639 C C . LEU A 1 87 ? -8.732 6.804 3.600 1.00 98.50 87 LEU A C 1
ATOM 641 O O . LEU A 1 87 ? -7.990 6.559 2.655 1.00 98.50 87 LEU A O 1
ATOM 645 N N . ASN A 1 88 ? -9.903 7.425 3.446 1.00 97.94 88 ASN A N 1
ATOM 646 C CA . ASN A 1 88 ? -10.391 7.852 2.138 1.00 97.94 88 ASN A CA 1
ATOM 647 C C . ASN A 1 88 ? -9.505 8.952 1.535 1.00 97.94 88 ASN A C 1
ATOM 649 O O . ASN A 1 88 ? -9.121 8.846 0.372 1.00 97.94 88 ASN A O 1
ATOM 653 N N . ALA A 1 89 ? -9.132 9.960 2.329 1.00 97.94 89 ALA A N 1
ATOM 654 C CA . ALA A 1 89 ? -8.236 11.028 1.886 1.00 97.94 89 ALA A CA 1
ATOM 655 C C . ALA A 1 89 ? -6.853 10.477 1.491 1.00 97.94 89 ALA A C 1
ATOM 657 O O . ALA A 1 89 ? -6.380 10.715 0.378 1.00 97.94 89 ALA A O 1
ATOM 658 N N . TRP A 1 90 ? -6.255 9.636 2.344 1.00 98.25 90 TRP A N 1
ATOM 659 C CA . TRP A 1 90 ? -4.982 8.983 2.040 1.00 98.25 90 TRP A CA 1
ATOM 660 C C . TRP A 1 90 ? -5.063 8.101 0.788 1.00 98.25 90 TRP A C 1
ATOM 662 O O . TRP A 1 90 ? -4.161 8.136 -0.044 1.00 98.25 90 TRP A O 1
ATOM 672 N N . ALA A 1 91 ? -6.132 7.314 0.628 1.00 97.56 91 ALA A N 1
ATOM 673 C CA . ALA A 1 91 ? -6.282 6.412 -0.511 1.00 97.56 91 ALA A CA 1
ATOM 674 C C . ALA A 1 91 ? -6.348 7.1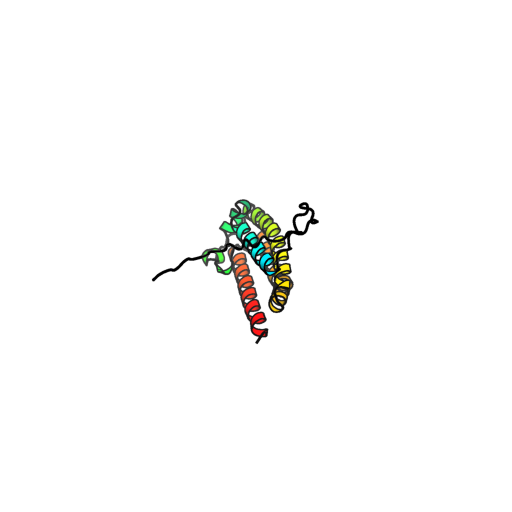69 -1.844 1.00 97.56 91 ALA A C 1
ATOM 676 O O . ALA A 1 91 ? -5.742 6.720 -2.812 1.00 97.56 91 ALA A O 1
ATOM 677 N N . GLN A 1 92 ? -7.015 8.326 -1.893 1.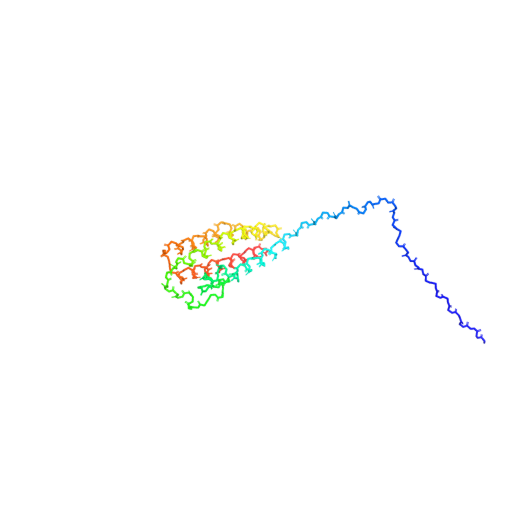00 96.62 92 GLN A N 1
ATOM 678 C CA . GLN A 1 92 ? -7.066 9.162 -3.097 1.00 96.62 92 GLN A CA 1
ATOM 679 C C . GLN A 1 92 ? -5.683 9.715 -3.468 1.00 96.62 92 GLN A C 1
ATOM 681 O O . GLN A 1 92 ? -5.279 9.638 -4.630 1.00 96.62 92 GLN A O 1
ATOM 686 N N . ALA A 1 93 ? -4.933 10.218 -2.483 1.00 97.38 93 ALA A N 1
ATOM 687 C CA . ALA A 1 93 ? -3.572 10.707 -2.698 1.00 97.38 93 ALA A CA 1
ATOM 688 C C . ALA A 1 93 ? -2.615 9.575 -3.111 1.00 97.38 93 ALA A C 1
ATOM 690 O O . ALA A 1 93 ? -1.833 9.717 -4.053 1.00 97.38 93 ALA A O 1
ATOM 691 N N . TYR A 1 94 ? -2.702 8.431 -2.429 1.00 97.50 94 TYR A N 1
ATOM 692 C CA . TYR A 1 94 ? -1.868 7.267 -2.695 1.00 97.50 94 TYR A CA 1
ATOM 693 C C . TYR A 1 94 ? -2.141 6.669 -4.074 1.00 97.50 94 TYR A C 1
ATOM 695 O O . TYR A 1 94 ? -1.186 6.382 -4.783 1.00 97.50 94 TYR A O 1
ATOM 703 N N . ASP A 1 95 ? -3.401 6.498 -4.482 1.00 96.62 95 ASP A N 1
ATOM 704 C CA . ASP A 1 95 ? -3.734 5.817 -5.742 1.00 96.62 95 ASP A CA 1
ATOM 705 C C . ASP A 1 95 ? -3.225 6.587 -6.962 1.00 96.62 95 ASP A C 1
ATOM 707 O O . ASP A 1 95 ? -2.747 5.978 -7.920 1.00 96.62 95 ASP A O 1
ATOM 711 N N . LYS A 1 96 ? -3.227 7.924 -6.898 1.00 96.25 96 LYS A N 1
ATOM 712 C CA . LYS A 1 96 ? -2.592 8.759 -7.921 1.00 96.25 96 LYS A CA 1
ATOM 713 C C . LYS A 1 96 ? -1.090 8.472 -8.020 1.00 96.25 96 LYS A C 1
ATOM 715 O O . LYS A 1 96 ? -0.597 8.146 -9.096 1.00 96.25 96 LYS A O 1
ATOM 720 N N . LEU A 1 97 ? -0.376 8.533 -6.895 1.00 97.50 97 LEU A N 1
ATOM 721 C CA . LEU A 1 97 ? 1.067 8.277 -6.861 1.00 97.50 97 LEU A CA 1
ATOM 722 C C . LEU A 1 97 ? 1.412 6.824 -7.207 1.00 97.50 97 LEU A C 1
ATOM 724 O O . LEU A 1 97 ? 2.447 6.557 -7.805 1.00 97.50 97 LEU A O 1
ATOM 728 N N . ALA A 1 98 ? 0.564 5.871 -6.837 1.00 95.38 98 ALA A N 1
ATOM 729 C CA . ALA A 1 98 ? 0.753 4.463 -7.140 1.00 95.38 98 ALA A CA 1
ATOM 730 C C . ALA A 1 98 ? 0.655 4.205 -8.650 1.00 95.38 98 ALA A C 1
ATOM 732 O O . ALA A 1 98 ? 1.459 3.442 -9.183 1.00 95.38 98 ALA A O 1
ATOM 733 N N . ASN A 1 99 ? -0.264 4.881 -9.347 1.00 96.06 99 ASN A N 1
ATOM 734 C CA . ASN A 1 99 ? -0.339 4.838 -10.807 1.00 96.06 99 ASN A CA 1
ATOM 735 C C . ASN A 1 99 ? 0.900 5.474 -11.453 1.00 96.06 99 ASN A C 1
ATOM 737 O O . ASN A 1 99 ? 1.543 4.814 -12.265 1.00 96.06 99 ASN A O 1
ATOM 741 N N . GLU A 1 100 ? 1.296 6.681 -11.024 1.00 96.44 100 GLU A N 1
ATOM 742 C CA . GLU A 1 100 ? 2.515 7.358 -11.510 1.00 96.44 100 GLU A CA 1
ATOM 743 C C . GLU A 1 100 ? 3.767 6.479 -11.318 1.00 96.44 100 GLU A C 1
ATOM 745 O O . GLU A 1 100 ? 4.584 6.314 -12.225 1.00 96.44 100 GLU A O 1
ATOM 750 N N . MET A 1 101 ? 3.897 5.852 -10.143 1.00 96.38 101 MET A N 1
ATOM 751 C CA . MET A 1 101 ? 4.968 4.903 -9.839 1.00 96.38 101 MET A CA 1
ATOM 752 C C . MET A 1 101 ? 4.966 3.733 -10.822 1.00 96.38 101 MET A C 1
ATOM 754 O O . MET A 1 101 ? 6.020 3.328 -11.304 1.00 96.38 101 MET A O 1
ATOM 758 N N . ASN A 1 102 ? 3.795 3.157 -11.084 1.00 96.38 102 ASN A N 1
ATOM 759 C CA . ASN A 1 102 ? 3.668 1.954 -11.891 1.00 96.38 102 ASN A CA 1
ATOM 760 C C . ASN A 1 102 ? 3.955 2.217 -13.377 1.00 96.38 102 ASN A C 1
ATOM 762 O O . ASN A 1 102 ? 4.578 1.388 -14.039 1.00 96.38 102 ASN A O 1
ATOM 766 N N . GLU A 1 103 ? 3.550 3.384 -13.880 1.00 96.31 103 GLU A N 1
ATOM 767 C CA . GLU A 1 103 ? 3.878 3.861 -15.226 1.00 96.31 103 GLU A CA 1
ATOM 768 C C . GLU A 1 103 ? 5.387 4.069 -15.386 1.00 96.31 103 GLU A C 1
ATOM 770 O O . GLU A 1 103 ? 5.987 3.517 -16.309 1.00 96.31 103 GLU A O 1
ATOM 775 N N . ALA A 1 104 ? 6.025 4.771 -14.443 1.00 96.50 104 ALA A N 1
ATOM 776 C CA . ALA A 1 104 ? 7.471 4.982 -14.460 1.00 96.50 104 ALA A CA 1
ATOM 777 C C . ALA A 1 104 ? 8.247 3.659 -14.334 1.00 96.50 104 ALA A C 1
ATOM 779 O O . ALA A 1 104 ? 9.207 3.421 -15.069 1.00 96.50 104 ALA A O 1
ATOM 780 N N . LEU A 1 105 ? 7.803 2.757 -13.450 1.00 96.56 105 LEU A N 1
ATOM 781 C CA . LEU A 1 105 ? 8.414 1.445 -13.242 1.00 96.56 105 LEU A CA 1
ATOM 782 C C . LEU A 1 105 ? 8.453 0.634 -14.543 1.00 96.56 105 LEU A C 1
ATOM 784 O O . LEU A 1 105 ? 9.492 0.051 -14.861 1.00 96.56 105 LEU A O 1
ATOM 788 N N . ALA A 1 106 ? 7.373 0.646 -15.330 1.00 97.44 106 ALA A N 1
ATOM 789 C CA . ALA A 1 106 ? 7.276 -0.119 -16.573 1.00 97.44 106 ALA A CA 1
ATOM 790 C C . ALA A 1 106 ? 8.328 0.270 -17.628 1.00 97.44 106 ALA A C 1
ATOM 792 O O . ALA A 1 106 ? 8.682 -0.553 -18.472 1.00 97.44 106 ALA A O 1
ATOM 793 N N . LEU A 1 107 ? 8.841 1.501 -17.567 1.00 97.12 107 LEU A N 1
ATOM 794 C CA . LEU A 1 107 ? 9.823 2.043 -18.510 1.00 97.12 107 LEU A CA 1
ATOM 795 C C . LEU A 1 107 ? 11.277 1.711 -18.134 1.00 97.12 107 LEU A C 1
ATOM 797 O O . LEU A 1 107 ? 12.187 1.963 -18.917 1.00 97.12 107 LEU A O 1
ATOM 801 N N . THR A 1 108 ? 11.521 1.141 -16.951 1.00 95.94 108 THR A N 1
ATOM 802 C CA . THR A 1 108 ? 12.891 0.922 -16.446 1.00 95.94 108 THR A CA 1
ATOM 803 C C . THR A 1 108 ? 13.526 -0.396 -16.904 1.00 95.94 108 THR A C 1
ATOM 805 O O . THR A 1 108 ? 14.744 -0.474 -17.030 1.00 95.94 108 THR A O 1
ATOM 808 N N . SER A 1 109 ? 12.742 -1.462 -17.112 1.00 95.25 109 SER A N 1
ATOM 809 C CA . SER A 1 109 ? 13.223 -2.741 -17.663 1.00 95.25 109 SER A CA 1
ATOM 810 C C . SER A 1 109 ? 12.067 -3.677 -18.036 1.00 95.25 109 SER A C 1
ATOM 812 O O . SER A 1 109 ? 10.957 -3.521 -17.536 1.00 95.25 109 SER A O 1
ATOM 814 N N . ALA A 1 110 ? 12.336 -4.725 -18.824 1.00 95.25 110 ALA A N 1
ATOM 815 C CA . ALA A 1 110 ? 11.339 -5.753 -19.151 1.00 95.25 110 ALA A CA 1
ATOM 816 C C . ALA A 1 110 ? 10.758 -6.474 -17.914 1.00 95.25 110 ALA A C 1
ATOM 818 O O . ALA A 1 110 ? 9.553 -6.700 -17.845 1.00 95.25 110 ALA A O 1
ATOM 819 N N . ALA A 1 111 ? 11.581 -6.789 -16.905 1.00 95.50 111 ALA A N 1
ATOM 820 C CA . ALA A 1 111 ? 11.080 -7.377 -15.655 1.00 95.50 111 ALA A CA 1
ATOM 821 C C . ALA A 1 111 ? 10.215 -6.385 -14.866 1.00 95.50 111 ALA A C 1
ATOM 823 O O . ALA A 1 111 ? 9.186 -6.763 -14.316 1.00 95.50 111 ALA A O 1
ATOM 824 N N . ASN A 1 112 ? 10.589 -5.104 -14.854 1.00 96.31 112 ASN A N 1
ATOM 825 C CA . ASN A 1 112 ? 9.792 -4.076 -14.190 1.00 96.31 112 ASN A CA 1
ATOM 826 C C . ASN A 1 112 ? 8.491 -3.769 -14.940 1.00 96.31 112 ASN A C 1
ATOM 828 O O . ASN A 1 112 ? 7.492 -3.455 -14.302 1.00 96.31 112 ASN A O 1
ATOM 832 N N . LYS A 1 113 ? 8.453 -3.953 -16.265 1.00 97.25 113 LYS A N 1
ATOM 833 C CA . LYS A 1 113 ? 7.207 -3.963 -17.038 1.00 97.25 113 LYS A CA 1
ATOM 834 C C . LYS A 1 113 ? 6.278 -5.095 -16.597 1.00 97.25 113 LYS A C 1
ATOM 836 O O . LYS A 1 113 ? 5.113 -4.830 -16.329 1.00 97.25 113 LYS A O 1
ATOM 841 N N . GLN A 1 114 ? 6.794 -6.314 -16.430 1.00 97.19 114 GLN A N 1
ATOM 842 C CA . GLN A 1 114 ? 5.997 -7.426 -15.895 1.00 97.19 114 GLN A CA 1
ATOM 843 C C . GLN A 1 114 ? 5.506 -7.148 -14.466 1.00 97.19 114 GLN A C 1
ATOM 845 O O . GLN A 1 114 ? 4.342 -7.401 -14.162 1.00 97.19 114 GLN A O 1
ATOM 850 N N . MET A 1 115 ? 6.348 -6.563 -13.604 1.00 97.62 115 MET A N 1
ATOM 851 C CA . MET A 1 115 ? 5.909 -6.117 -12.275 1.00 97.62 115 MET A CA 1
ATOM 852 C C . MET A 1 115 ? 4.812 -5.063 -12.349 1.00 97.62 115 MET A C 1
ATOM 854 O O . MET A 1 115 ? 3.871 -5.112 -11.561 1.00 97.62 115 MET A O 1
ATOM 858 N N . ALA A 1 116 ? 4.920 -4.115 -13.278 1.00 97.62 116 ALA A N 1
ATOM 859 C CA . ALA A 1 116 ? 3.913 -3.084 -13.443 1.00 97.62 116 ALA A CA 1
ATOM 860 C C . ALA A 1 116 ? 2.568 -3.674 -13.890 1.00 97.62 116 ALA A C 1
ATOM 862 O O . ALA A 1 116 ? 1.517 -3.291 -13.366 1.00 97.62 116 ALA A O 1
ATOM 863 N N . ASP A 1 117 ? 2.595 -4.660 -14.786 1.00 97.56 117 ASP A N 1
ATOM 864 C CA . ASP A 1 117 ? 1.400 -5.393 -15.203 1.00 97.56 117 ASP A CA 1
ATOM 865 C C . ASP A 1 117 ? 0.799 -6.186 -14.027 1.00 97.56 117 ASP A C 1
ATOM 867 O O . ASP A 1 117 ? -0.405 -6.103 -13.777 1.00 97.56 117 ASP A O 1
ATOM 871 N N . TYR A 1 118 ? 1.627 -6.871 -13.228 1.00 97.94 118 TYR A N 1
ATOM 872 C CA . TYR A 1 118 ? 1.175 -7.567 -12.018 1.00 97.94 118 TYR A CA 1
ATOM 873 C C . TYR A 1 118 ? 0.552 -6.612 -10.991 1.00 97.94 118 TYR A C 1
ATOM 875 O O . TYR A 1 118 ? -0.517 -6.889 -10.442 1.00 97.94 118 TYR A O 1
ATOM 883 N N . ASN A 1 119 ? 1.178 -5.462 -10.736 1.00 97.69 119 ASN A N 1
ATOM 884 C CA . ASN A 1 119 ? 0.643 -4.463 -9.814 1.00 97.69 119 ASN A CA 1
ATOM 885 C C . ASN A 1 119 ? -0.736 -3.977 -10.268 1.00 97.69 119 ASN A C 1
ATOM 887 O O . ASN A 1 119 ? -1.664 -3.925 -9.462 1.00 97.69 119 ASN A O 1
ATOM 891 N N . LYS A 1 120 ? -0.880 -3.681 -11.565 1.00 97.06 120 LYS A N 1
ATOM 892 C CA . LYS A 1 120 ? -2.126 -3.197 -12.165 1.00 97.06 120 LYS A CA 1
ATOM 893 C C . LYS A 1 120 ? -3.245 -4.238 -12.118 1.00 97.06 120 LYS A C 1
ATOM 895 O O . LYS A 1 120 ? -4.388 -3.883 -11.847 1.00 97.06 120 LYS A O 1
ATOM 900 N N . LEU A 1 121 ? -2.932 -5.502 -12.397 1.00 97.25 121 LEU A N 1
ATOM 901 C CA . LEU A 1 121 ? -3.934 -6.561 -12.552 1.00 97.25 121 LEU A CA 1
ATOM 902 C C . LEU A 1 121 ? -4.254 -7.296 -11.247 1.00 97.25 121 LEU A C 1
ATOM 904 O O . LEU A 1 121 ? -5.358 -7.813 -11.095 1.00 97.25 121 LEU A O 1
ATOM 908 N N . VAL A 1 122 ? -3.306 -7.351 -10.309 1.00 98.00 122 VAL A N 1
ATOM 909 C CA . VAL A 1 122 ? -3.403 -8.198 -9.113 1.00 98.00 122 VAL A CA 1
ATOM 910 C C . VAL A 1 122 ? -3.276 -7.375 -7.835 1.00 98.00 122 VAL A C 1
ATOM 912 O O . VAL A 1 122 ? -4.209 -7.340 -7.030 1.00 98.00 122 VAL A O 1
ATOM 915 N N . ALA A 1 123 ? -2.139 -6.705 -7.627 1.00 97.31 123 ALA A N 1
ATOM 916 C CA . ALA A 1 123 ? -1.825 -6.128 -6.319 1.00 97.31 123 ALA A CA 1
ATOM 917 C C . ALA A 1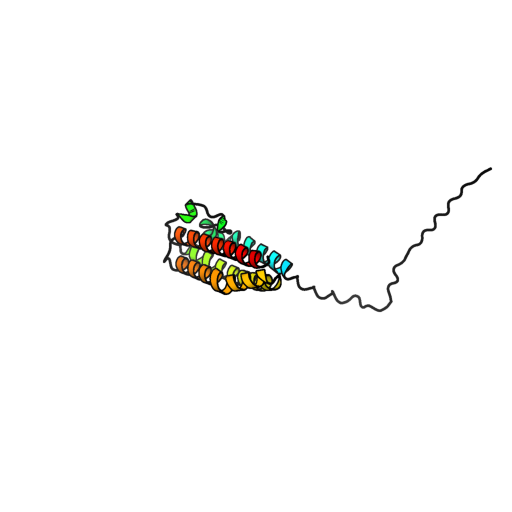 123 ? -2.710 -4.919 -5.967 1.00 97.31 123 ALA A C 1
ATOM 919 O O . ALA A 1 123 ? -3.274 -4.868 -4.871 1.00 97.31 123 ALA A O 1
ATOM 920 N N . PHE A 1 124 ? -2.868 -3.958 -6.882 1.00 96.44 124 PHE A N 1
ATOM 921 C CA . PHE A 1 124 ? -3.664 -2.751 -6.643 1.00 96.44 124 PHE A CA 1
ATOM 922 C C . PHE A 1 124 ? -5.162 -3.036 -6.518 1.00 96.44 124 PHE A C 1
ATOM 924 O O . PHE A 1 124 ? -5.741 -2.566 -5.534 1.00 96.44 124 PHE A O 1
ATOM 931 N N . PRO A 1 125 ? -5.797 -3.858 -7.380 1.00 97.88 125 PRO A N 1
ATOM 932 C CA . PRO A 1 125 ? -7.190 -4.252 -7.172 1.00 97.88 125 PRO A CA 1
ATOM 933 C C . PRO A 1 125 ? -7.416 -4.943 -5.819 1.00 97.88 125 PRO A C 1
ATOM 935 O O . PRO A 1 125 ? -8.372 -4.626 -5.108 1.00 97.88 125 PRO A O 1
ATOM 938 N N . ALA A 1 126 ? -6.505 -5.834 -5.404 1.00 98.44 126 ALA A N 1
ATOM 939 C CA . ALA A 1 126 ? -6.590 -6.486 -4.098 1.00 98.44 126 ALA A CA 1
ATOM 940 C C . ALA A 1 126 ? -6.454 -5.484 -2.935 1.00 98.44 126 ALA A C 1
ATOM 942 O O . ALA A 1 126 ? -7.198 -5.568 -1.953 1.00 98.44 126 ALA A O 1
ATOM 943 N N . ALA A 1 127 ? -5.542 -4.513 -3.043 1.00 98.00 127 ALA A N 1
ATOM 944 C CA . ALA A 1 127 ? -5.355 -3.472 -2.035 1.00 98.00 127 ALA A CA 1
ATOM 945 C C . ALA A 1 127 ? -6.559 -2.517 -1.956 1.00 98.00 127 ALA A C 1
ATOM 947 O O . ALA A 1 127 ? -7.012 -2.186 -0.857 1.00 98.00 127 ALA A O 1
ATOM 948 N N . GLN A 1 128 ? -7.116 -2.112 -3.101 1.00 98.12 128 GLN A N 1
ATOM 949 C CA . GLN A 1 128 ? -8.332 -1.301 -3.193 1.00 98.12 128 GLN A CA 1
ATOM 950 C C . GLN A 1 128 ? -9.521 -2.009 -2.552 1.00 98.12 128 GLN A C 1
ATOM 952 O O . GLN A 1 128 ? -10.174 -1.427 -1.685 1.00 98.12 128 GLN A O 1
ATOM 957 N N . LYS A 1 129 ? -9.740 -3.286 -2.887 1.00 98.56 129 LYS A N 1
ATOM 958 C CA . LYS A 1 129 ? -10.782 -4.096 -2.254 1.00 98.56 129 LYS A CA 1
ATOM 959 C C . LYS A 1 129 ? -10.598 -4.182 -0.738 1.00 98.56 129 LYS A C 1
ATOM 961 O O . LYS A 1 129 ? -11.548 -3.942 -0.001 1.00 98.56 129 LYS A O 1
ATOM 966 N N . ASN A 1 130 ? -9.384 -4.457 -0.262 1.00 98.75 130 ASN A N 1
ATOM 967 C CA . ASN A 1 130 ? -9.100 -4.548 1.171 1.00 98.75 130 ASN A CA 1
ATOM 968 C C . ASN A 1 130 ? -9.399 -3.225 1.910 1.00 98.75 130 ASN A C 1
ATOM 970 O O . ASN A 1 130 ? -9.975 -3.231 2.997 1.00 98.75 130 ASN A O 1
ATOM 974 N N . ARG A 1 131 ? -9.052 -2.074 1.311 1.00 98.44 131 ARG A N 1
ATOM 975 C CA . ARG A 1 131 ? -9.394 -0.747 1.862 1.00 98.44 131 ARG A CA 1
ATOM 976 C C . ARG A 1 131 ? -10.900 -0.510 1.885 1.00 98.44 131 ARG A C 1
ATOM 978 O O . ARG A 1 131 ? -11.404 -0.019 2.891 1.00 98.44 131 ARG A O 1
ATOM 985 N N . LEU A 1 132 ? -11.611 -0.882 0.821 1.00 98.69 132 LEU A N 1
ATOM 986 C CA . LEU A 1 132 ? -13.065 -0.748 0.749 1.00 98.69 132 LEU A CA 1
ATOM 987 C C . LEU A 1 132 ? -13.766 -1.613 1.805 1.00 98.69 132 LEU A C 1
ATOM 989 O O . LEU A 1 132 ? -14.640 -1.120 2.516 1.00 98.69 132 LEU A O 1
ATOM 993 N N . ASP A 1 133 ? -13.339 -2.867 1.962 1.00 98.81 133 ASP A N 1
ATOM 994 C CA . ASP A 1 133 ? -13.886 -3.785 2.964 1.00 98.81 133 ASP A CA 1
ATOM 995 C C . ASP A 1 133 ? -13.674 -3.242 4.390 1.00 98.81 133 ASP A C 1
ATOM 997 O O . ASP A 1 133 ? -14.569 -3.345 5.238 1.00 98.81 133 ASP A O 1
ATOM 1001 N N . LEU A 1 134 ? -12.515 -2.623 4.668 1.00 98.88 134 LEU A N 1
ATOM 1002 C CA . LEU A 1 134 ? -12.273 -1.945 5.945 1.00 98.88 134 LEU A CA 1
ATOM 1003 C C . LEU A 1 134 ? -13.183 -0.721 6.094 1.00 98.88 134 LEU A C 1
ATOM 1005 O O . LEU A 1 134 ? -13.847 -0.592 7.118 1.00 98.88 134 LEU A O 1
ATOM 1009 N N . TYR A 1 135 ? -13.244 0.147 5.081 1.00 98.62 135 TYR A N 1
ATOM 1010 C CA . TYR A 1 135 ? -14.041 1.379 5.080 1.00 98.62 135 TYR A CA 1
ATOM 1011 C C . TYR A 1 135 ? -15.534 1.117 5.331 1.00 98.62 135 TYR A C 1
ATOM 1013 O O . TYR A 1 135 ? -16.182 1.823 6.108 1.00 98.62 135 TYR A O 1
ATOM 1021 N N . GLN A 1 136 ? -16.080 0.065 4.721 1.00 98.44 136 GLN A N 1
ATOM 1022 C CA . GLN A 1 136 ? -17.466 -0.364 4.920 1.00 98.44 136 GLN A CA 1
ATOM 1023 C C . GLN A 1 136 ? -17.704 -0.980 6.308 1.00 98.44 136 GLN A C 1
ATOM 1025 O O . GLN A 1 136 ? -18.844 -1.099 6.742 1.00 98.44 136 GLN A O 1
ATOM 1030 N N . GLY A 1 137 ? -16.642 -1.315 7.046 1.00 98.00 137 GLY A N 1
ATOM 1031 C CA . GLY A 1 137 ? -16.727 -1.967 8.350 1.00 98.00 137 GLY A CA 1
ATOM 1032 C C . GLY A 1 137 ? -16.927 -3.482 8.266 1.00 98.00 137 GLY A C 1
ATOM 1033 O O . GLY A 1 137 ? -17.167 -4.118 9.296 1.00 98.00 137 GLY A O 1
ATOM 1034 N N . ASN A 1 138 ? -16.783 -4.087 7.082 1.00 98.62 138 ASN A N 1
ATOM 1035 C CA . ASN A 1 138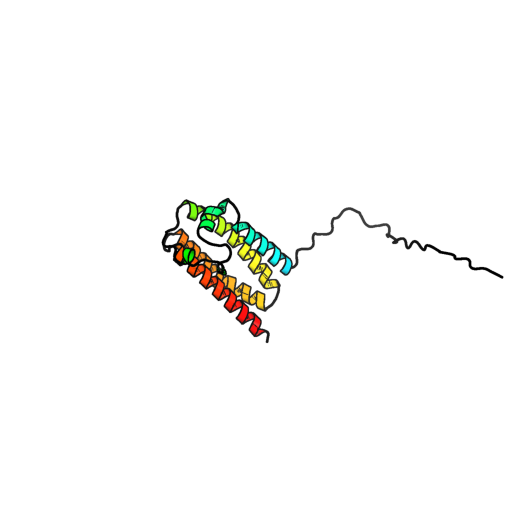 ? -16.952 -5.530 6.873 1.00 98.62 138 ASN A CA 1
ATOM 1036 C C . ASN A 1 138 ? -15.862 -6.321 7.610 1.00 98.62 138 ASN A C 1
ATOM 1038 O O . ASN A 1 138 ? -16.129 -7.350 8.229 1.00 98.62 138 ASN A O 1
ATOM 1042 N N . ILE A 1 139 ? -14.641 -5.785 7.654 1.00 98.81 139 ILE A N 1
ATOM 1043 C CA . ILE A 1 139 ? -13.479 -6.413 8.299 1.00 98.81 139 ILE A CA 1
ATOM 1044 C C . ILE A 1 139 ? -12.976 -5.603 9.505 1.00 98.81 139 ILE A C 1
ATOM 1046 O O . ILE A 1 139 ? -13.419 -4.481 9.741 1.00 98.81 139 ILE A O 1
ATOM 1050 N N . THR A 1 140 ? -12.122 -6.202 10.340 1.00 98.88 140 THR A N 1
ATOM 1051 C CA . THR A 1 140 ? -11.422 -5.499 11.435 1.00 98.88 140 THR A CA 1
ATOM 1052 C C . THR A 1 140 ? -10.067 -4.983 10.959 1.00 98.88 140 THR A C 1
ATOM 1054 O O . THR A 1 140 ? -9.568 -5.408 9.914 1.00 98.88 140 THR A O 1
ATOM 1057 N N . TRP A 1 141 ? -9.426 -4.133 11.761 1.00 98.81 141 TRP A N 1
ATOM 1058 C CA . TRP A 1 141 ? -8.053 -3.684 11.511 1.00 98.81 141 TRP A CA 1
ATOM 1059 C C . TRP A 1 141 ? -7.048 -4.833 11.367 1.00 98.81 141 TRP A C 1
ATOM 1061 O O . TRP A 1 141 ? -6.221 -4.821 10.461 1.00 98.81 141 TRP A O 1
ATOM 1071 N N . GLY A 1 142 ? -7.156 -5.872 12.191 1.00 98.81 142 GLY A N 1
ATOM 1072 C CA . GLY A 1 142 ? -6.292 -7.047 12.112 1.00 98.81 142 GLY A CA 1
ATOM 1073 C C . GLY A 1 142 ? -6.464 -7.826 10.809 1.00 98.81 142 GLY A C 1
ATOM 1074 O O . GLY A 1 142 ? -5.473 -8.209 10.193 1.00 98.81 142 GLY A O 1
ATOM 1075 N N . VAL A 1 143 ? -7.705 -8.022 10.345 1.00 98.88 143 VAL A N 1
ATOM 1076 C CA . VAL A 1 143 ? -7.972 -8.658 9.038 1.00 98.88 143 VAL A CA 1
ATOM 1077 C C . VAL A 1 143 ? -7.380 -7.814 7.907 1.00 98.88 143 VAL A C 1
ATOM 1079 O O . VAL A 1 143 ? -6.673 -8.345 7.052 1.00 98.88 143 VAL A O 1
ATOM 1082 N N . TYR A 1 144 ? -7.604 -6.500 7.950 1.00 98.88 144 TYR A N 1
ATOM 1083 C CA . TYR A 1 144 ? -7.059 -5.557 6.980 1.00 98.88 144 TYR A CA 1
ATOM 1084 C C . TYR A 1 144 ? -5.525 -5.609 6.911 1.00 98.88 144 TYR A C 1
ATOM 1086 O O . TYR A 1 144 ? -4.955 -5.736 5.825 1.00 98.88 144 TYR A O 1
ATOM 1094 N N . ASN A 1 145 ? -4.856 -5.568 8.065 1.00 98.81 145 ASN A N 1
ATOM 1095 C CA . ASN A 1 145 ? -3.399 -5.558 8.177 1.00 98.81 145 ASN A CA 1
ATOM 1096 C C . ASN A 1 145 ? -2.770 -6.879 7.718 1.00 98.81 145 ASN A C 1
ATOM 1098 O O . ASN A 1 145 ? -1.787 -6.859 6.977 1.00 98.81 145 ASN A O 1
ATOM 1102 N N . ARG A 1 146 ? -3.363 -8.030 8.064 1.00 98.81 146 ARG A N 1
ATOM 1103 C CA . ARG A 1 146 ? -2.913 -9.324 7.523 1.00 98.81 146 ARG A CA 1
ATOM 1104 C C . ARG A 1 146 ? -3.009 -9.347 6.004 1.00 98.81 146 ARG A C 1
ATOM 1106 O O . ARG A 1 146 ? -2.040 -9.709 5.344 1.00 98.81 146 ARG A O 1
ATOM 1113 N N . LYS A 1 147 ? -4.116 -8.852 5.442 1.00 98.69 147 LYS A N 1
ATOM 1114 C CA . LYS A 1 147 ? -4.274 -8.813 3.989 1.00 98.69 147 LYS A CA 1
ATOM 1115 C C . LYS A 1 147 ? -3.278 -7.870 3.308 1.00 98.69 147 LYS A C 1
ATOM 1117 O O . LYS A 1 147 ? -2.749 -8.208 2.253 1.00 98.69 147 LYS A O 1
ATOM 1122 N N . ARG A 1 148 ? -2.957 -6.721 3.918 1.00 98.38 148 ARG A N 1
ATOM 1123 C CA . ARG A 1 148 ? -1.874 -5.839 3.440 1.00 98.38 148 ARG A CA 1
ATOM 1124 C C . ARG A 1 148 ? -0.533 -6.568 3.389 1.00 98.38 148 ARG A C 1
ATOM 1126 O O . ARG A 1 148 ? 0.191 -6.427 2.405 1.00 98.38 148 ARG A O 1
ATOM 1133 N N . LYS A 1 149 ? -0.209 -7.333 4.435 1.00 98.31 149 LYS A N 1
ATOM 1134 C CA . LYS A 1 149 ? 1.021 -8.123 4.488 1.00 98.31 149 LYS A CA 1
ATOM 1135 C C . LYS A 1 149 ? 1.039 -9.212 3.414 1.00 98.31 149 LYS A C 1
ATOM 1137 O O . LYS A 1 149 ? 2.013 -9.290 2.680 1.00 98.31 149 LYS A O 1
ATOM 1142 N N . GLU A 1 150 ? -0.047 -9.966 3.251 1.00 98.31 150 GLU A N 1
ATOM 1143 C CA . GLU A 1 150 ? -0.174 -10.977 2.189 1.00 98.31 150 GLU A CA 1
ATOM 1144 C C . GLU A 1 150 ? 0.058 -10.391 0.788 1.00 98.31 150 GLU A C 1
ATOM 1146 O O . GLU A 1 150 ? 0.790 -10.971 -0.008 1.00 98.31 150 GLU A O 1
ATOM 1151 N N . ILE A 1 151 ? -0.535 -9.228 0.484 1.00 98.25 151 ILE A N 1
ATOM 1152 C CA . ILE A 1 151 ? -0.347 -8.551 -0.811 1.00 98.25 151 ILE A CA 1
ATOM 1153 C C . ILE A 1 151 ? 1.126 -8.167 -1.005 1.00 98.25 151 ILE A C 1
ATOM 1155 O O . ILE A 1 151 ? 1.693 -8.417 -2.068 1.00 98.25 151 ILE A O 1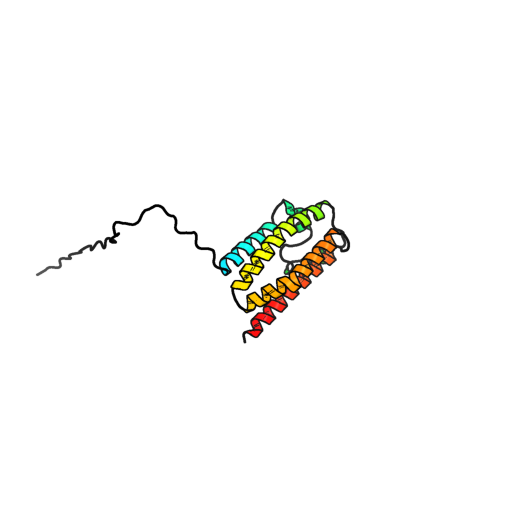
ATOM 1159 N N . SER A 1 152 ? 1.760 -7.604 0.029 1.00 97.44 152 SER A N 1
ATOM 1160 C CA . SER A 1 152 ? 3.180 -7.237 -0.000 1.00 97.44 152 SER A CA 1
ATOM 1161 C C . SER A 1 152 ? 4.092 -8.452 -0.187 1.00 97.44 152 SER A C 1
ATOM 1163 O O . SER A 1 152 ? 5.044 -8.394 -0.964 1.00 97.44 152 SER A O 1
ATOM 1165 N N . ASP A 1 153 ? 3.804 -9.557 0.500 1.00 97.44 153 ASP A N 1
ATOM 1166 C CA . ASP A 1 153 ? 4.567 -10.800 0.389 1.00 97.44 153 ASP A CA 1
ATOM 1167 C C . ASP A 1 153 ? 4.401 -11.412 -1.018 1.00 97.44 153 ASP A C 1
ATOM 1169 O O . ASP A 1 153 ? 5.377 -11.881 -1.608 1.00 97.44 153 ASP A O 1
ATOM 1173 N N . GLY A 1 154 ? 3.197 -11.322 -1.598 1.00 97.62 154 GLY A N 1
ATOM 1174 C CA . GLY A 1 154 ? 2.911 -11.717 -2.979 1.00 97.62 154 GLY A CA 1
ATOM 1175 C C . GLY A 1 154 ? 3.663 -10.876 -4.014 1.00 97.62 154 GLY A C 1
ATOM 1176 O O . GLY A 1 154 ? 4.268 -11.429 -4.927 1.00 97.62 154 GLY A O 1
ATOM 1177 N N . MET A 1 155 ? 3.712 -9.551 -3.846 1.00 96.75 155 MET A N 1
ATOM 1178 C CA . MET A 1 155 ? 4.534 -8.674 -4.693 1.00 96.75 155 MET A CA 1
ATOM 1179 C C . MET A 1 155 ? 6.025 -9.019 -4.605 1.00 96.75 155 MET A C 1
ATOM 1181 O O . MET A 1 155 ? 6.722 -9.029 -5.618 1.00 96.75 155 MET A O 1
ATOM 1185 N N . ALA A 1 156 ? 6.530 -9.317 -3.404 1.00 96.44 156 ALA A N 1
ATOM 1186 C CA . ALA A 1 156 ? 7.923 -9.711 -3.221 1.00 96.44 156 ALA A CA 1
ATOM 1187 C C . ALA A 1 156 ? 8.226 -11.067 -3.882 1.00 96.44 156 ALA A C 1
ATOM 1189 O O . ALA A 1 156 ? 9.299 -11.245 -4.457 1.00 96.44 156 ALA A O 1
ATOM 1190 N N . ALA A 1 157 ? 7.293 -12.022 -3.812 1.00 96.94 157 ALA A N 1
ATOM 1191 C CA . ALA A 1 157 ? 7.398 -13.297 -4.517 1.00 96.94 157 ALA A CA 1
ATOM 1192 C C . ALA A 1 157 ? 7.408 -13.114 -6.038 1.00 96.94 157 ALA A C 1
ATOM 1194 O O . ALA A 1 157 ? 8.280 -13.672 -6.704 1.00 96.94 157 ALA A O 1
ATOM 1195 N N . GLU A 1 158 ? 6.514 -12.282 -6.568 1.00 97.00 158 GLU A N 1
ATOM 1196 C CA . GLU A 1 158 ? 6.464 -11.997 -8.000 1.00 97.00 158 GLU A CA 1
ATOM 1197 C C . GLU A 1 158 ? 7.739 -11.302 -8.488 1.00 97.00 158 GLU A C 1
ATOM 1199 O O . GLU A 1 158 ? 8.319 -11.707 -9.492 1.00 97.00 158 GLU A O 1
ATOM 1204 N N . SER A 1 159 ? 8.245 -10.330 -7.725 1.00 95.25 159 SER A N 1
ATOM 1205 C CA . SER A 1 159 ? 9.514 -9.656 -8.018 1.00 95.25 159 SER A CA 1
ATOM 1206 C C . SER A 1 159 ? 10.677 -10.645 -8.150 1.00 95.25 159 SER A C 1
ATOM 1208 O O . SER A 1 159 ? 11.456 -10.578 -9.102 1.00 95.25 159 SER A O 1
ATOM 1210 N N . ARG A 1 160 ? 10.760 -11.643 -7.258 1.00 95.69 160 ARG A N 1
ATOM 1211 C CA . ARG A 1 160 ? 11.758 -12.719 -7.380 1.00 95.69 160 ARG A CA 1
ATOM 1212 C C . ARG A 1 160 ? 11.542 -13.557 -8.640 1.00 95.69 160 ARG A C 1
ATOM 1214 O O . ARG A 1 160 ? 12.513 -13.828 -9.343 1.00 95.69 160 ARG A O 1
ATOM 1221 N N . ARG A 1 161 ? 10.293 -13.923 -8.948 1.00 95.62 161 ARG A N 1
ATOM 1222 C CA . ARG A 1 161 ? 9.939 -14.720 -10.131 1.00 95.62 161 ARG A CA 1
ATOM 1223 C C . ARG A 1 161 ? 10.374 -14.032 -11.428 1.00 95.62 161 ARG A C 1
ATOM 1225 O O . ARG A 1 161 ? 11.042 -14.657 -12.246 1.00 95.62 161 ARG A O 1
ATOM 1232 N N . VAL A 1 162 ? 10.036 -12.754 -11.614 1.00 93.75 162 VAL A N 1
ATOM 1233 C CA . VAL A 1 162 ? 10.355 -12.014 -12.853 1.00 93.75 162 VAL A CA 1
ATOM 1234 C C . VAL A 1 162 ? 11.853 -11.757 -13.022 1.00 93.75 162 VAL A C 1
ATOM 1236 O O . VAL A 1 162 ? 12.346 -11.695 -14.145 1.00 93.75 162 VAL A O 1
ATOM 1239 N N . VAL A 1 163 ? 12.600 -11.617 -11.920 1.00 89.75 163 VAL A N 1
ATOM 1240 C CA . VAL A 1 163 ? 14.062 -11.461 -11.966 1.00 89.75 163 VAL A CA 1
ATOM 1241 C C . VAL A 1 163 ? 14.733 -12.782 -12.336 1.00 89.75 163 VAL A C 1
ATOM 1243 O O . VAL A 1 163 ? 15.653 -12.779 -13.148 1.00 89.75 163 VAL A O 1
ATOM 1246 N N . GLN A 1 164 ? 14.262 -13.907 -11.794 1.00 88.12 164 GLN A N 1
ATOM 1247 C CA . GLN A 1 164 ? 14.820 -15.235 -12.074 1.00 88.12 164 GLN A CA 1
ATOM 1248 C C . GLN A 1 164 ? 14.593 -15.697 -13.519 1.00 88.12 164 GLN A C 1
ATOM 1250 O O . GLN A 1 164 ? 15.411 -16.441 -14.039 1.00 88.12 164 GLN A O 1
ATOM 1255 N N . GLN A 1 165 ? 13.551 -15.211 -14.202 1.00 78.94 165 GLN A N 1
ATOM 1256 C CA . GLN A 1 165 ? 13.326 -15.477 -15.632 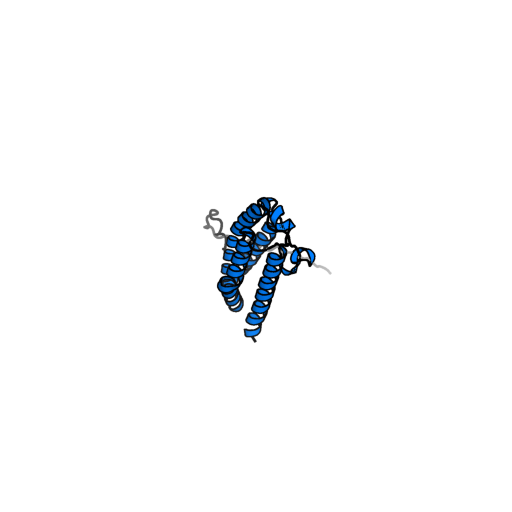1.00 78.94 165 GLN A CA 1
ATOM 1257 C C . GLN A 1 165 ? 14.363 -14.838 -16.572 1.00 78.94 165 GLN A C 1
ATOM 1259 O O . GLN A 1 165 ? 14.315 -15.075 -17.776 1.00 78.94 165 GLN A O 1
ATOM 1264 N N . LYS A 1 166 ? 15.273 -14.005 -16.052 1.00 61.03 166 LYS A N 1
ATOM 1265 C CA . LYS A 1 166 ? 16.385 -13.428 -16.821 1.00 61.03 166 LYS A CA 1
ATOM 1266 C C . LYS A 1 166 ? 17.616 -14.343 -16.911 1.00 61.03 166 LYS A C 1
ATOM 1268 O O . LYS A 1 166 ? 18.575 -13.936 -17.564 1.00 61.03 166 LYS A O 1
ATOM 1273 N N . ILE A 1 167 ? 17.615 -15.494 -16.231 1.00 48.47 167 ILE A N 1
ATOM 1274 C CA . ILE A 1 167 ? 18.713 -16.477 -16.218 1.00 48.47 167 ILE A CA 1
ATOM 1275 C C . ILE A 1 167 ? 18.366 -17.639 -17.144 1.00 48.47 167 ILE A C 1
ATOM 1277 O O . ILE A 1 167 ? 17.236 -18.161 -17.016 1.00 48.47 167 ILE A O 1
#

Secondary structure (DSSP, 8-state):
------------------S---S--PPPPPPPPHHHHHHHHHHHHHHHTT-GGGHHHHTTS-SSGGG--HHHHT--PPPPHHHHHHHHHHHHHHHHHHHHHHHHHHTT-HHHHHHHHHIIIIIHHHHHHHHHHHHTTSS-HHHHHHHHHHHHHHHHHHHHHHHHTT-

pLDDT: mean 87.33, std 19.73, range [33.59, 98.88]

Organism: NCBI:txid324606